Protein AF-A0A7H0Y2H1-F1 (afdb_monomer_lite)

Radius of gyration: 15.49 Å; chains: 1; bounding box: 45×16×40 Å

Secondary structure (DSSP, 8-state):
-----PPPPPHHHHHHHHHHHHTSHHHHHTT-----HHHHHHHHGGG--HHHHHHHHHHHHHHHHHHHHTT-

Sequence (72 aa):
MNGPKKPMRTIDEHIRMLWESDHLPWCQELGDRPGSFQEYSELIRPQITEEDLATVEAECENYAWSLSVNSN

Organism: NCBI:txid59893

Foldseek 3Di:
DPDPPDPQQDLLNVLVVVLVVCVPPVVVVVVRDDDPSVVSCVVCVVVDDSVNSVVVVVVVVVVVVVVVVVVD

pLDDT: mean 70.43, std 12.49, range [36.69, 86.12]

Structure (mmCIF, N/CA/C/O backbone):
data_AF-A0A7H0Y2H1-F1
#
_entry.id   AF-A0A7H0Y2H1-F1
#
loop_
_atom_site.group_PDB
_atom_site.id
_atom_site.type_symbol
_atom_site.label_atom_id
_atom_site.label_alt_id
_atom_site.label_comp_id
_atom_site.label_asym_id
_atom_site.label_entity_id
_atom_site.label_seq_id
_atom_site.pdbx_PDB_ins_code
_atom_site.Cartn_x
_atom_site.Cartn_y
_atom_site.Cartn_z
_atom_site.occupancy
_atom_site.B_iso_or_equiv
_atom_site.auth_seq_id
_atom_site.auth_comp_id
_atom_site.auth_asym_id
_atom_site.auth_atom_id
_atom_site.pdbx_PDB_model_num
ATOM 1 N N . MET A 1 1 ? -26.355 -4.700 20.463 1.00 36.69 1 MET A N 1
ATOM 2 C CA . MET A 1 1 ? -25.846 -5.703 19.507 1.00 36.69 1 MET A CA 1
ATOM 3 C C . MET A 1 1 ? -24.404 -5.328 19.222 1.00 36.69 1 MET A C 1
ATOM 5 O O . MET A 1 1 ? -24.177 -4.272 18.653 1.00 36.69 1 MET A O 1
ATOM 9 N N . ASN A 1 2 ? -23.442 -6.097 19.733 1.00 42.75 2 ASN A N 1
ATOM 10 C CA . ASN A 1 2 ? -22.029 -5.874 19.432 1.00 42.75 2 ASN A CA 1
ATOM 11 C C . ASN A 1 2 ? -21.790 -6.422 18.023 1.00 42.7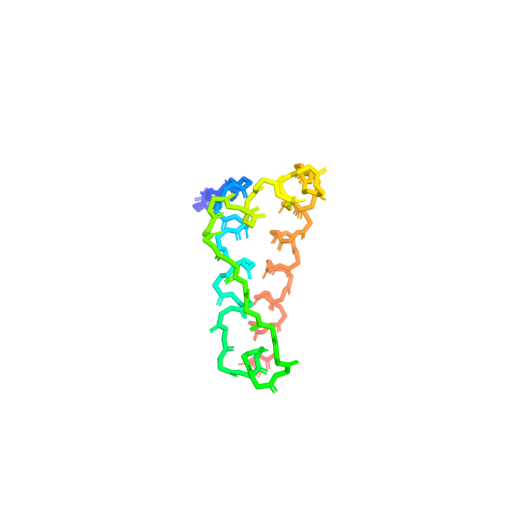5 2 ASN A C 1
ATOM 13 O O . ASN A 1 2 ? -21.71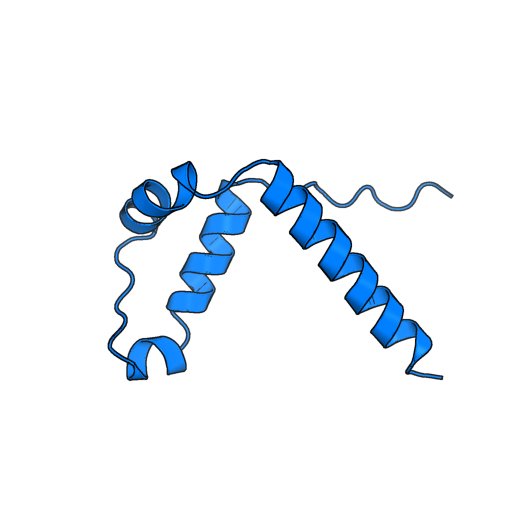4 -7.637 17.855 1.00 42.75 2 ASN A O 1
ATOM 17 N N . GLY A 1 3 ? -21.774 -5.546 17.015 1.00 42.72 3 GLY A N 1
ATOM 18 C CA . GLY A 1 3 ? -21.334 -5.931 15.676 1.00 42.72 3 GLY A CA 1
ATOM 19 C C . GLY A 1 3 ? -19.909 -6.492 15.754 1.00 42.72 3 GLY A C 1
ATOM 20 O O . GLY A 1 3 ? -19.154 -6.077 16.642 1.00 42.72 3 GLY A O 1
ATOM 21 N N . PRO A 1 4 ? -19.534 -7.457 14.897 1.00 47.12 4 PRO A N 1
ATOM 22 C CA . PRO A 1 4 ? -18.159 -7.929 14.852 1.00 47.12 4 PRO A CA 1
ATOM 23 C C . PRO A 1 4 ? -17.268 -6.707 14.624 1.00 47.12 4 PRO A C 1
ATOM 25 O O . PRO A 1 4 ? -17.420 -6.022 13.616 1.00 47.12 4 PRO A O 1
ATOM 28 N N . LYS A 1 5 ? -16.397 -6.391 15.594 1.00 46.03 5 LYS A N 1
ATOM 29 C CA . LYS A 1 5 ? -15.332 -5.402 15.409 1.00 46.03 5 LYS A CA 1
ATOM 30 C C . LYS A 1 5 ? -14.553 -5.875 14.190 1.00 46.03 5 LYS A C 1
ATOM 32 O O . LYS A 1 5 ? -13.860 -6.889 14.282 1.00 46.03 5 LYS A O 1
ATOM 37 N N . LYS A 1 6 ? -14.755 -5.224 13.042 1.00 56.09 6 LYS A N 1
ATOM 38 C CA . LYS A 1 6 ? -13.932 -5.476 11.863 1.00 56.09 6 LYS A CA 1
ATOM 39 C C . LYS A 1 6 ? -12.482 -5.273 12.303 1.00 56.09 6 LYS A C 1
ATOM 41 O O . LYS A 1 6 ? -12.221 -4.316 13.036 1.00 56.09 6 LYS A O 1
ATOM 46 N N . PRO A 1 7 ? -11.574 -6.203 11.981 1.00 57.84 7 PRO A N 1
ATOM 47 C CA . PRO A 1 7 ? -10.174 -5.997 12.293 1.00 57.84 7 PRO A CA 1
ATOM 48 C C . PRO A 1 7 ? -9.734 -4.743 11.545 1.00 57.84 7 PRO A C 1
ATOM 50 O O . PRO A 1 7 ? -9.872 -4.696 10.326 1.00 57.84 7 PRO A O 1
ATOM 53 N N . MET A 1 8 ? -9.274 -3.740 12.294 1.00 60.50 8 MET A N 1
ATOM 54 C CA . MET A 1 8 ? -8.680 -2.540 11.720 1.00 60.50 8 MET A CA 1
ATOM 55 C C . MET A 1 8 ? -7.506 -3.001 10.857 1.00 60.50 8 MET A C 1
ATOM 57 O O . MET A 1 8 ? -6.602 -3.677 11.365 1.00 60.50 8 MET A O 1
ATOM 61 N N . ARG A 1 9 ? -7.576 -2.749 9.550 1.00 68.62 9 ARG A N 1
ATOM 62 C CA . ARG A 1 9 ? -6.604 -3.268 8.584 1.00 68.62 9 ARG A CA 1
ATOM 63 C C . ARG A 1 9 ? -5.223 -2.715 8.924 1.00 68.62 9 ARG A C 1
ATOM 65 O O . ARG A 1 9 ? -5.063 -1.512 9.107 1.00 68.62 9 ARG A O 1
ATOM 72 N N . THR A 1 10 ? -4.218 -3.579 9.017 1.00 81.81 10 THR A N 1
ATOM 73 C CA . THR A 1 10 ? -2.844 -3.127 9.276 1.00 81.81 10 THR A CA 1
ATOM 74 C C . THR A 1 10 ? -2.244 -2.448 8.040 1.00 81.81 10 THR A C 1
ATOM 76 O O . THR A 1 10 ? -2.655 -2.713 6.909 1.00 81.81 10 THR A O 1
ATOM 79 N N . ILE A 1 11 ? -1.229 -1.598 8.242 1.00 81.38 11 ILE A N 1
ATOM 80 C CA . ILE A 1 11 ? -0.489 -0.941 7.145 1.00 81.38 11 ILE A CA 1
ATOM 81 C C . ILE A 1 11 ? 0.014 -1.980 6.132 1.00 81.38 11 ILE A C 1
ATOM 83 O O . ILE A 1 11 ? -0.106 -1.783 4.929 1.00 81.38 11 ILE A O 1
ATOM 87 N N . ASP A 1 12 ? 0.529 -3.112 6.611 1.00 82.81 12 ASP A N 1
ATOM 88 C CA . ASP A 1 12 ? 1.071 -4.176 5.761 1.00 82.81 12 ASP A CA 1
ATOM 89 C C . ASP A 1 12 ? -0.007 -4.838 4.888 1.00 82.81 12 ASP A C 1
ATOM 91 O O . ASP A 1 12 ? 0.192 -5.052 3.694 1.00 82.81 12 ASP A O 1
ATOM 95 N N . GLU A 1 13 ? -1.191 -5.085 5.456 1.00 83.06 13 GLU A N 1
ATOM 96 C CA . GLU A 1 13 ? -2.338 -5.602 4.707 1.00 83.06 13 GLU A CA 1
ATOM 97 C C . GLU A 1 13 ? -2.825 -4.612 3.647 1.00 83.06 13 GLU A C 1
ATOM 99 O O . GLU A 1 13 ? -3.183 -5.021 2.543 1.00 83.06 13 GLU A O 1
ATOM 104 N N . HIS A 1 14 ? -2.817 -3.314 3.955 1.00 83.75 14 HIS A N 1
ATOM 105 C CA . HIS A 1 14 ? -3.176 -2.280 2.990 1.00 83.75 14 HIS A CA 1
ATOM 106 C C . HIS A 1 14 ? -2.165 -2.205 1.837 1.00 83.75 14 HIS A C 1
ATOM 108 O O . HIS A 1 14 ? -2.567 -2.231 0.675 1.00 83.75 14 HIS A O 1
ATOM 114 N N . ILE A 1 15 ? -0.861 -2.215 2.139 1.00 84.31 15 ILE A N 1
ATOM 115 C CA . ILE A 1 15 ? 0.205 -2.265 1.125 1.00 84.31 15 ILE A CA 1
ATOM 116 C C . ILE A 1 15 ? 0.059 -3.513 0.256 1.00 84.31 15 ILE A C 1
ATOM 118 O O . ILE A 1 15 ? 0.212 -3.427 -0.960 1.00 84.31 15 ILE A O 1
ATOM 122 N N . ARG A 1 16 ? -0.250 -4.671 0.853 1.00 85.19 16 ARG A N 1
ATOM 123 C CA . ARG A 1 16 ? -0.410 -5.916 0.095 1.00 85.19 16 ARG A CA 1
ATOM 124 C C . ARG A 1 16 ? -1.541 -5.823 -0.913 1.00 85.19 16 ARG A C 1
ATOM 126 O O . ARG A 1 16 ? -1.344 -6.212 -2.056 1.00 85.19 16 ARG A O 1
ATOM 133 N N . MET A 1 17 ? -2.668 -5.233 -0.531 1.00 83.56 17 MET A N 1
ATOM 134 C CA . MET A 1 17 ? -3.782 -5.030 -1.455 1.00 83.56 17 MET A CA 1
ATOM 135 C C . MET A 1 17 ? -3.444 -4.068 -2.598 1.00 83.56 17 MET A C 1
ATOM 137 O O . MET A 1 17 ? -3.853 -4.312 -3.733 1.00 83.56 17 MET A O 1
ATOM 141 N N . LEU A 1 18 ? -2.701 -2.993 -2.318 1.00 82.62 18 LEU A N 1
ATOM 142 C CA . LEU A 1 18 ? -2.227 -2.076 -3.358 1.00 82.62 18 LEU A CA 1
ATOM 143 C C . LEU A 1 18 ? -1.266 -2.789 -4.318 1.00 82.62 18 LEU A C 1
ATOM 145 O O . LEU A 1 18 ? -1.465 -2.756 -5.527 1.00 82.62 18 LEU A O 1
ATOM 149 N N . TRP A 1 19 ? -0.307 -3.540 -3.775 1.00 83.81 19 TRP A N 1
ATOM 150 C CA . TRP A 1 19 ? 0.647 -4.325 -4.556 1.00 83.81 19 TRP A CA 1
ATOM 151 C C . TRP A 1 19 ? -0.037 -5.382 -5.432 1.00 83.81 19 TRP A C 1
ATOM 153 O O . TRP A 1 19 ? 0.311 -5.533 -6.602 1.00 83.81 19 TRP A O 1
ATOM 163 N N . GLU A 1 20 ? -1.029 -6.099 -4.896 1.00 82.69 20 GLU A N 1
ATOM 164 C CA . GLU A 1 20 ? -1.840 -7.059 -5.656 1.00 82.69 20 GLU A CA 1
ATOM 165 C C . GLU A 1 20 ? -2.665 -6.366 -6.754 1.00 82.69 20 GLU A C 1
ATOM 167 O O . GLU A 1 20 ? -2.845 -6.933 -7.832 1.00 82.69 20 GLU A O 1
ATOM 172 N N . SER A 1 21 ? -3.129 -5.136 -6.509 1.00 81.00 21 SER A N 1
ATOM 173 C CA . SER A 1 21 ? -3.862 -4.333 -7.497 1.00 81.00 21 SER A CA 1
ATOM 174 C C . SER A 1 21 ? -2.956 -3.866 -8.638 1.00 81.00 21 SER A C 1
ATOM 176 O O . SER A 1 21 ? -3.346 -3.954 -9.800 1.00 81.00 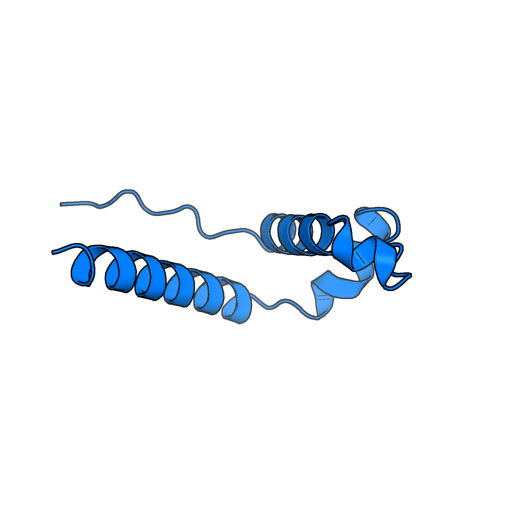21 SER A O 1
ATOM 178 N N . ASP A 1 22 ? -1.723 -3.459 -8.336 1.00 76.88 22 ASP A N 1
ATOM 179 C CA . ASP A 1 22 ? -0.717 -3.101 -9.347 1.00 76.88 22 ASP A CA 1
ATOM 180 C C . ASP A 1 22 ? -0.237 -4.321 -10.153 1.00 76.88 22 ASP A C 1
ATOM 182 O O . ASP A 1 22 ? 0.257 -4.183 -11.270 1.00 76.88 22 ASP A O 1
ATOM 186 N N . HIS A 1 23 ? -0.429 -5.533 -9.628 1.00 75.62 23 HIS A N 1
ATOM 187 C CA . HIS A 1 23 ? -0.188 -6.791 -10.342 1.00 75.62 23 HIS A CA 1
ATOM 188 C C . HIS A 1 23 ? -1.365 -7.247 -11.215 1.00 75.62 23 HIS A C 1
ATOM 190 O O . HIS A 1 23 ? -1.286 -8.310 -11.842 1.00 75.62 23 HIS A O 1
ATOM 196 N N . LEU A 1 24 ? -2.467 -6.492 -11.272 1.00 76.50 24 LEU A N 1
ATOM 197 C CA . LEU A 1 24 ? -3.582 -6.859 -12.133 1.00 76.50 24 LEU A CA 1
ATOM 198 C C . LEU A 1 24 ? -3.170 -6.797 -13.616 1.00 76.50 24 LEU A C 1
ATOM 200 O O . LEU A 1 24 ? -2.363 -5.950 -14.006 1.00 76.50 24 LEU A O 1
ATOM 204 N N . PRO A 1 25 ? -3.752 -7.652 -14.481 1.00 69.75 25 PRO A N 1
ATOM 205 C CA . PRO A 1 25 ? -3.340 -7.764 -15.882 1.00 69.75 25 PRO A CA 1
ATOM 206 C C . PRO A 1 25 ? -3.355 -6.434 -16.646 1.00 69.75 25 PRO A C 1
ATOM 208 O O . PRO A 1 25 ? -2.484 -6.190 -17.473 1.00 69.75 25 PRO A O 1
ATOM 211 N N . TRP A 1 26 ? -4.306 -5.552 -16.327 1.00 70.50 26 TRP A N 1
ATOM 212 C CA . TRP A 1 26 ? -4.439 -4.241 -16.962 1.00 70.50 26 TRP A CA 1
ATOM 213 C C . TRP A 1 26 ? -3.334 -3.255 -16.544 1.00 70.50 26 TRP A C 1
ATOM 215 O O . TRP A 1 26 ? -2.921 -2.436 -17.360 1.00 70.50 26 TRP A O 1
ATOM 225 N N . CYS A 1 27 ? -2.801 -3.355 -15.322 1.00 62.22 27 CYS A N 1
ATOM 226 C CA . CYS A 1 27 ? -1.631 -2.583 -14.881 1.00 62.22 27 CYS A CA 1
ATOM 227 C C . CYS A 1 27 ? -0.365 -3.047 -15.613 1.00 62.22 27 CYS A C 1
ATOM 229 O O . CYS A 1 27 ? 0.456 -2.241 -16.053 1.00 62.22 27 CYS A O 1
ATOM 231 N N . GLN A 1 28 ? -0.258 -4.356 -15.843 1.00 62.34 28 GLN A N 1
ATOM 232 C CA . GLN A 1 28 ? 0.849 -4.952 -16.581 1.00 62.34 28 GLN A CA 1
ATOM 233 C C . GLN A 1 28 ? 0.854 -4.550 -18.069 1.00 62.34 28 GLN A C 1
ATOM 235 O O . GLN A 1 28 ? 1.923 -4.377 -18.660 1.00 62.34 28 GLN A O 1
ATOM 240 N N . GLU A 1 29 ? -0.323 -4.354 -18.676 1.00 62.94 29 GLU A N 1
ATOM 241 C CA . GLU A 1 29 ? -0.470 -3.833 -20.045 1.00 62.94 29 GLU A CA 1
ATOM 242 C C . GLU A 1 29 ? -0.032 -2.365 -20.181 1.00 62.94 29 GLU A C 1
ATOM 244 O O . GLU A 1 29 ? 0.430 -1.960 -21.249 1.00 62.94 29 GLU A O 1
ATOM 249 N N . LEU A 1 30 ? -0.100 -1.585 -19.096 1.00 66.19 30 LEU A N 1
ATOM 250 C CA . LEU A 1 30 ? 0.407 -0.208 -19.034 1.00 66.19 30 LEU A CA 1
ATOM 251 C C . LEU A 1 30 ? 1.933 -0.137 -18.838 1.00 66.19 30 LEU A C 1
ATOM 253 O O . LEU A 1 30 ? 2.505 0.953 -18.827 1.00 66.19 30 LEU A O 1
ATOM 257 N N . GLY A 1 31 ? 2.603 -1.291 -18.749 1.00 61.28 31 GLY A N 1
ATOM 258 C CA . GLY A 1 31 ? 4.049 -1.391 -18.571 1.00 61.28 31 GLY A CA 1
ATOM 259 C C . GLY A 1 31 ? 4.499 -1.298 -17.116 1.00 61.28 31 GLY A C 1
ATOM 260 O O . GLY A 1 31 ? 5.708 -1.281 -16.870 1.00 61.28 31 GLY A O 1
ATOM 261 N N . ASP A 1 32 ? 3.562 -1.280 -16.167 1.00 63.69 32 ASP A N 1
ATOM 262 C CA . ASP A 1 32 ? 3.887 -1.322 -14.752 1.00 63.69 32 ASP A CA 1
ATOM 263 C C . ASP A 1 32 ? 4.319 -2.745 -14.377 1.00 63.69 32 ASP A C 1
ATOM 265 O O . ASP A 1 32 ? 3.625 -3.737 -14.621 1.00 63.69 32 ASP A O 1
ATOM 269 N N . ARG A 1 33 ? 5.541 -2.864 -13.861 1.00 65.38 33 ARG A N 1
ATOM 270 C CA . ARG A 1 33 ? 6.074 -4.105 -13.295 1.00 65.38 33 ARG A CA 1
ATOM 271 C C . ARG A 1 33 ? 6.436 -3.807 -11.855 1.00 65.38 33 ARG A C 1
ATOM 273 O O . ARG A 1 33 ? 7.615 -3.563 -11.579 1.00 65.38 33 ARG A O 1
ATOM 280 N N . PRO A 1 34 ? 5.444 -3.794 -10.956 1.00 65.00 34 PRO A N 1
ATOM 281 C CA . PRO A 1 34 ? 5.723 -3.748 -9.533 1.00 65.00 34 PRO A CA 1
ATOM 282 C C . PRO A 1 34 ? 6.758 -4.829 -9.192 1.00 65.00 34 PRO A C 1
ATOM 284 O O . PRO A 1 34 ? 6.656 -5.978 -9.624 1.00 65.00 34 PRO A O 1
ATOM 287 N N . GLY A 1 35 ? 7.821 -4.419 -8.498 1.00 75.88 35 GLY A N 1
ATOM 288 C CA . GLY A 1 35 ? 8.900 -5.308 -8.072 1.00 75.88 35 GLY A CA 1
ATOM 289 C C . GLY A 1 35 ? 8.434 -6.308 -7.012 1.00 75.88 35 GLY A C 1
ATOM 290 O O . GLY A 1 35 ? 7.241 -6.592 -6.853 1.00 75.88 35 GLY A O 1
ATOM 291 N N . SER A 1 36 ? 9.374 -6.840 -6.231 1.00 84.44 36 SER A N 1
ATOM 292 C CA . SER A 1 36 ? 8.992 -7.673 -5.089 1.00 84.44 36 SER A CA 1
ATOM 293 C C . SER A 1 36 ? 8.100 -6.891 -4.112 1.00 84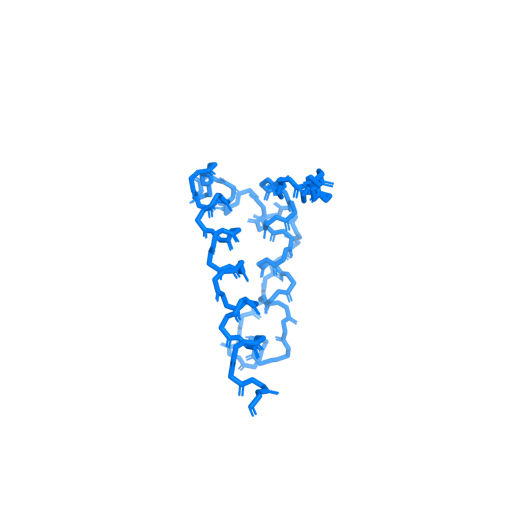.44 36 SER A C 1
ATOM 295 O O . SER A 1 36 ? 8.218 -5.672 -3.979 1.00 84.44 36 SER A O 1
ATOM 297 N N . PHE A 1 37 ? 7.218 -7.595 -3.394 1.00 81.44 37 PHE A N 1
ATOM 298 C CA . PHE A 1 37 ? 6.390 -6.975 -2.352 1.00 81.44 37 PHE A CA 1
ATOM 299 C C . PHE A 1 37 ? 7.239 -6.194 -1.340 1.00 81.44 37 PHE A C 1
ATOM 301 O O . PHE A 1 37 ? 6.830 -5.136 -0.881 1.00 81.44 37 PHE A O 1
ATOM 308 N N . GLN A 1 38 ? 8.443 -6.683 -1.036 1.00 81.25 38 GLN A N 1
ATOM 309 C CA . GLN A 1 38 ? 9.364 -6.026 -0.119 1.00 81.25 38 GLN A CA 1
ATOM 310 C C . GLN A 1 38 ? 9.792 -4.644 -0.635 1.00 81.25 38 GLN A C 1
ATOM 312 O O . GLN A 1 38 ? 9.571 -3.658 0.061 1.00 81.25 38 GLN A O 1
ATOM 317 N N . GLU A 1 39 ? 10.288 -4.550 -1.871 1.00 84.69 39 GLU A N 1
ATOM 318 C CA . GLU A 1 39 ? 10.682 -3.270 -2.484 1.00 84.69 39 GLU A CA 1
ATOM 319 C C . GLU A 1 39 ? 9.500 -2.296 -2.582 1.00 84.69 39 GLU A C 1
ATOM 321 O O . GLU A 1 39 ? 9.624 -1.118 -2.254 1.00 84.69 39 GLU A O 1
ATOM 326 N N . TYR A 1 40 ? 8.327 -2.799 -2.972 1.00 84.25 40 TYR A N 1
ATOM 327 C CA . TYR A 1 40 ? 7.105 -2.001 -3.032 1.00 84.25 40 TYR A CA 1
ATOM 328 C C . TYR A 1 40 ? 6.692 -1.484 -1.647 1.00 84.25 40 TYR A C 1
ATOM 330 O O . TYR A 1 40 ? 6.370 -0.308 -1.476 1.00 84.25 40 TYR A O 1
ATOM 338 N N . SER A 1 41 ? 6.751 -2.352 -0.635 1.00 83.25 41 SER A N 1
ATOM 339 C CA . SER A 1 41 ? 6.397 -2.005 0.737 1.00 83.25 41 SER A CA 1
ATOM 340 C C . SER A 1 41 ? 7.323 -0.943 1.318 1.00 83.25 41 SER A C 1
ATOM 342 O O . SER A 1 41 ? 6.843 -0.035 1.989 1.00 83.25 41 SER A O 1
ATOM 344 N N . GLU A 1 42 ? 8.622 -0.990 1.018 1.00 85.69 42 GLU A N 1
ATOM 345 C CA . GLU A 1 42 ? 9.584 0.008 1.489 1.00 85.69 42 GLU A CA 1
ATOM 346 C C . GLU A 1 42 ? 9.335 1.391 0.869 1.00 85.69 42 GLU A C 1
ATOM 348 O O . GLU A 1 42 ? 9.519 2.406 1.542 1.00 85.69 42 GLU A O 1
ATOM 353 N N . LEU A 1 43 ? 8.854 1.442 -0.378 1.00 85.12 43 LEU A N 1
ATOM 354 C CA . LEU A 1 43 ? 8.531 2.688 -1.081 1.00 85.12 43 LEU A CA 1
ATOM 355 C C . LEU A 1 43 ? 7.189 3.297 -0.649 1.00 85.12 43 LEU A C 1
ATOM 357 O O . LEU A 1 43 ? 7.047 4.522 -0.583 1.00 85.12 43 LEU A O 1
ATOM 361 N N . ILE A 1 44 ? 6.196 2.453 -0.369 1.00 83.19 44 ILE A N 1
ATOM 362 C CA . ILE A 1 44 ? 4.808 2.878 -0.139 1.00 83.19 44 ILE A CA 1
ATOM 363 C C . ILE A 1 44 ? 4.490 3.043 1.352 1.00 83.19 44 ILE A C 1
ATOM 365 O O . ILE A 1 44 ? 3.756 3.956 1.718 1.00 83.19 44 ILE A O 1
ATOM 369 N N . ARG A 1 45 ? 5.086 2.238 2.243 1.00 85.00 45 ARG A N 1
ATOM 370 C CA . ARG A 1 45 ? 4.887 2.340 3.700 1.00 85.00 45 ARG A CA 1
ATOM 371 C C . ARG A 1 45 ? 5.034 3.760 4.268 1.00 85.00 45 ARG A C 1
ATOM 373 O O . ARG A 1 45 ? 4.183 4.117 5.075 1.00 85.00 45 ARG A O 1
ATOM 380 N N . PRO A 1 46 ? 6.039 4.583 3.902 1.00 86.12 46 PRO A N 1
ATOM 381 C CA . PRO A 1 46 ? 6.138 5.946 4.434 1.00 86.12 46 PRO A CA 1
ATOM 382 C C . PRO A 1 46 ? 5.043 6.897 3.925 1.00 86.12 46 PRO A C 1
ATOM 384 O O . PRO A 1 46 ? 4.889 7.979 4.483 1.00 86.12 46 PRO A O 1
ATOM 387 N N . GLN A 1 47 ? 4.306 6.518 2.877 1.00 83.50 47 GLN A N 1
ATOM 388 C CA . GLN A 1 47 ? 3.211 7.301 2.299 1.00 83.50 47 GLN A CA 1
ATOM 389 C C . GLN A 1 47 ? 1.840 6.924 2.879 1.00 83.50 47 GLN A C 1
ATOM 391 O O . GLN A 1 47 ? 0.883 7.651 2.648 1.00 83.50 47 GLN A O 1
ATOM 396 N N . ILE A 1 48 ? 1.738 5.817 3.628 1.00 81.75 48 ILE A N 1
ATOM 397 C CA . ILE A 1 48 ? 0.490 5.372 4.262 1.00 81.75 48 ILE A CA 1
ATOM 398 C C . ILE A 1 48 ? 0.511 5.745 5.737 1.00 81.75 48 ILE A C 1
ATOM 400 O O . ILE A 1 48 ? 1.397 5.326 6.488 1.00 81.75 48 ILE A O 1
ATOM 404 N N . THR A 1 49 ? -0.510 6.475 6.169 1.00 81.50 49 THR A N 1
ATOM 405 C CA . THR A 1 49 ? -0.731 6.797 7.578 1.00 81.50 49 THR A CA 1
ATOM 406 C C . THR A 1 49 ? -1.876 5.977 8.172 1.00 81.50 49 THR A C 1
ATOM 408 O O . THR A 1 49 ? -2.686 5.379 7.465 1.00 81.50 49 THR A O 1
ATOM 411 N N . GLU A 1 50 ? -1.972 5.947 9.503 1.00 75.94 50 GLU A N 1
ATOM 412 C CA . GLU A 1 50 ? -3.119 5.336 10.193 1.00 75.94 50 GLU A CA 1
ATOM 413 C C . GLU A 1 50 ? -4.452 6.028 9.839 1.00 75.94 50 GLU A C 1
ATOM 415 O O . GLU A 1 50 ? -5.507 5.397 9.895 1.00 75.94 50 GLU A O 1
ATOM 420 N N . GLU A 1 51 ? -4.412 7.301 9.428 1.00 76.75 51 GLU A N 1
ATOM 421 C CA . GLU A 1 51 ? -5.586 8.057 8.974 1.00 76.75 51 GLU A CA 1
ATOM 422 C C . GLU A 1 51 ? -6.081 7.584 7.598 1.00 76.75 51 GLU A C 1
ATOM 424 O O . GLU A 1 51 ? -7.291 7.459 7.392 1.00 76.75 51 GLU A O 1
ATOM 429 N N . ASP A 1 52 ? -5.169 7.228 6.688 1.00 73.38 52 ASP A N 1
ATOM 430 C CA . ASP A 1 52 ? -5.520 6.629 5.394 1.00 73.38 52 ASP A CA 1
ATOM 431 C C . ASP A 1 52 ? -6.241 5.290 5.588 1.00 73.38 52 ASP A C 1
ATOM 433 O O . ASP A 1 52 ? -7.258 5.015 4.948 1.00 73.38 52 ASP A O 1
ATOM 437 N N . LEU A 1 53 ? -5.764 4.474 6.534 1.00 74.44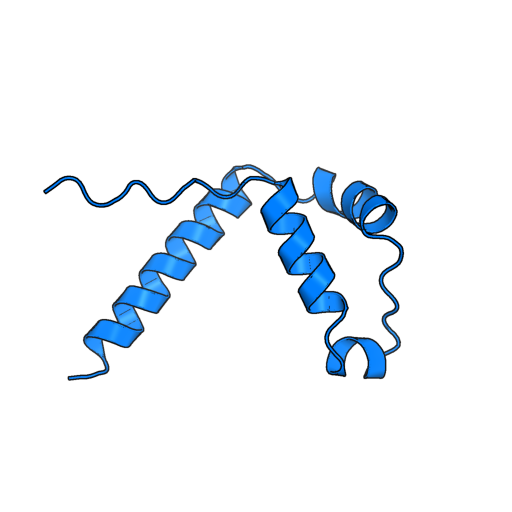 53 LEU A N 1
ATOM 438 C CA . LEU A 1 53 ? -6.395 3.197 6.874 1.00 74.44 53 LEU A CA 1
ATOM 439 C C . LEU A 1 53 ? -7.816 3.393 7.413 1.00 74.44 53 LEU A C 1
ATOM 441 O O . LEU A 1 53 ? -8.741 2.723 6.953 1.00 74.44 53 LEU A O 1
ATOM 445 N N . ALA A 1 54 ? -8.002 4.338 8.338 1.00 75.00 54 ALA A N 1
ATOM 446 C CA . ALA A 1 54 ? -9.310 4.641 8.915 1.00 75.00 54 ALA A CA 1
ATOM 447 C C . ALA A 1 54 ? -10.292 5.212 7.875 1.00 75.00 54 ALA A C 1
ATOM 449 O O . ALA A 1 54 ? -11.480 4.879 7.890 1.00 75.00 54 ALA A O 1
ATOM 450 N N . THR A 1 55 ? -9.798 6.041 6.951 1.00 73.69 55 THR A N 1
ATOM 451 C CA . THR A 1 55 ? -10.603 6.629 5.870 1.00 73.69 55 THR A CA 1
ATOM 452 C C . THR A 1 55 ? -11.087 5.553 4.902 1.00 73.69 55 THR A C 1
ATOM 454 O O . THR A 1 55 ? -12.284 5.465 4.629 1.00 73.6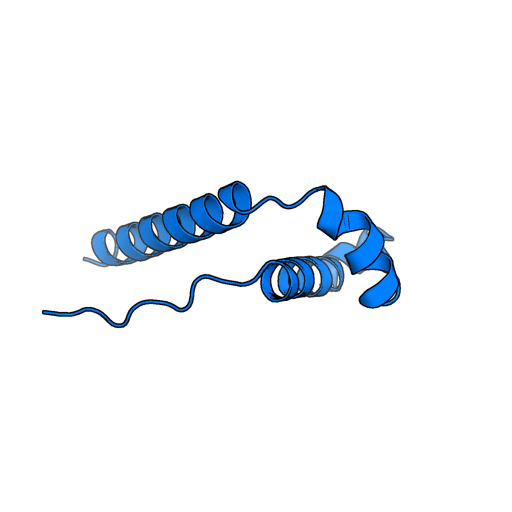9 55 THR A O 1
ATOM 457 N N . VAL A 1 56 ? -10.191 4.667 4.461 1.00 67.31 56 VAL A N 1
ATOM 458 C CA . VAL A 1 56 ? -10.526 3.561 3.549 1.00 67.31 56 VAL A CA 1
ATOM 459 C C . VAL A 1 56 ? -11.539 2.602 4.175 1.00 67.31 56 VAL A C 1
ATOM 461 O O . VAL A 1 56 ? -12.434 2.101 3.486 1.00 67.31 56 VAL A O 1
ATOM 464 N N . GLU A 1 57 ? -11.438 2.352 5.481 1.00 68.12 57 GLU A N 1
ATOM 465 C CA . GLU A 1 57 ? -12.435 1.560 6.201 1.00 68.12 57 GLU A CA 1
ATOM 466 C C . GLU A 1 57 ? -13.798 2.254 6.222 1.00 68.12 57 GLU A C 1
ATOM 468 O O . GLU A 1 57 ? -14.791 1.636 5.833 1.00 68.12 57 GLU A O 1
ATOM 473 N N . ALA A 1 58 ? -13.849 3.542 6.568 1.00 69.06 58 ALA A N 1
ATOM 474 C CA . ALA A 1 58 ? -15.089 4.314 6.581 1.00 69.06 58 ALA A CA 1
ATOM 475 C C . ALA A 1 58 ? -15.758 4.394 5.192 1.00 69.06 58 ALA A C 1
ATOM 477 O O . ALA A 1 58 ? -16.980 4.256 5.075 1.00 69.06 58 ALA A O 1
ATOM 478 N N . GLU A 1 59 ? -14.980 4.571 4.123 1.00 68.25 59 GLU A N 1
ATOM 479 C CA . GLU A 1 59 ? -15.489 4.589 2.747 1.00 68.25 59 GLU A CA 1
ATOM 480 C C . GLU A 1 59 ? -16.023 3.221 2.304 1.00 68.25 59 GLU A C 1
ATOM 482 O O . GLU A 1 59 ? -17.106 3.147 1.716 1.00 68.25 59 GLU A O 1
ATOM 487 N N . CYS A 1 60 ? -15.333 2.124 2.644 1.00 63.50 60 CYS A N 1
ATOM 488 C CA . CYS A 1 60 ? -15.834 0.770 2.391 1.00 63.50 60 CYS A CA 1
ATOM 489 C C . CYS A 1 60 ? -17.169 0.512 3.102 1.00 63.50 60 CYS A C 1
ATOM 491 O O . CYS A 1 60 ? -18.060 -0.132 2.541 1.00 63.50 60 CYS A O 1
ATOM 493 N N . GLU A 1 61 ? -17.328 1.005 4.332 1.00 63.91 61 GLU A N 1
ATOM 494 C CA . GLU A 1 61 ? -18.582 0.885 5.078 1.00 63.91 61 GLU A CA 1
ATOM 495 C C . GLU A 1 61 ? -19.712 1.694 4.444 1.00 63.91 61 GLU A C 1
ATOM 497 O O . GLU A 1 61 ? -20.813 1.166 4.268 1.00 63.91 61 GLU A O 1
ATOM 502 N N . ASN A 1 62 ? -19.431 2.927 4.025 1.00 64.56 62 ASN A N 1
ATOM 503 C CA . ASN A 1 62 ? -20.397 3.775 3.328 1.00 64.56 62 ASN A CA 1
ATOM 504 C C . ASN A 1 62 ? -20.812 3.196 1.967 1.00 64.56 62 ASN A C 1
ATOM 506 O O . ASN A 1 62 ? -21.993 3.249 1.605 1.00 64.56 62 ASN A O 1
ATOM 510 N N . TYR A 1 63 ? -19.874 2.609 1.221 1.00 58.00 63 TYR A N 1
ATOM 511 C CA . TYR A 1 63 ? -20.161 1.955 -0.055 1.00 58.00 63 TYR A CA 1
ATOM 512 C C . TYR A 1 63 ? -21.008 0.688 0.133 1.00 58.00 63 TYR A C 1
ATOM 514 O O . TYR A 1 63 ? -22.026 0.517 -0.542 1.00 58.00 63 TYR A O 1
ATOM 522 N N . ALA A 1 64 ? -20.651 -0.166 1.099 1.00 60.34 64 ALA A N 1
ATOM 523 C CA . ALA A 1 64 ? -21.426 -1.361 1.432 1.00 60.34 64 ALA A CA 1
ATOM 524 C C . ALA A 1 64 ? -22.847 -1.011 1.902 1.00 60.34 64 ALA A C 1
ATOM 526 O O . ALA A 1 64 ? -23.813 -1.670 1.508 1.00 60.34 64 ALA A O 1
ATOM 527 N N . TRP A 1 65 ? -22.987 0.054 2.697 1.00 59.53 65 TRP A N 1
ATOM 528 C CA . TRP A 1 65 ? -24.291 0.569 3.093 1.00 59.53 65 TRP A CA 1
ATOM 529 C C . TRP A 1 65 ? -25.083 1.042 1.872 1.00 59.53 65 TRP A C 1
ATOM 531 O O . TRP A 1 65 ? -26.194 0.564 1.658 1.00 59.53 65 TRP A O 1
ATOM 541 N N . SER A 1 66 ? -24.492 1.870 1.009 1.00 60.06 66 SER A N 1
ATOM 542 C CA . SER A 1 66 ? -25.155 2.395 -0.195 1.00 60.06 66 SER A CA 1
ATOM 543 C C . SER A 1 66 ? -25.649 1.294 -1.142 1.00 60.06 66 SER A C 1
ATOM 545 O O . SER A 1 66 ? -26.774 1.370 -1.632 1.00 60.06 66 SER A O 1
ATOM 547 N N . LEU A 1 67 ? -24.864 0.231 -1.352 1.00 59.66 67 LEU A N 1
ATOM 548 C CA . LEU A 1 67 ? -25.295 -0.936 -2.134 1.00 59.66 67 LEU A CA 1
ATOM 549 C C . LEU A 1 67 ? -26.466 -1.685 -1.483 1.00 59.66 67 LEU A C 1
ATOM 551 O O . LEU A 1 67 ? -27.356 -2.164 -2.186 1.00 59.66 67 LEU A O 1
ATOM 555 N N . SER A 1 68 ? -26.491 -1.766 -0.149 1.00 59.72 68 SER A N 1
ATOM 556 C CA . SER A 1 68 ? -27.593 -2.401 0.581 1.00 59.72 68 SER A CA 1
ATOM 557 C C . SER A 1 68 ? -28.893 -1.591 0.528 1.00 59.72 68 SER A C 1
ATOM 559 O O . SER A 1 68 ? -29.968 -2.184 0.489 1.00 59.72 68 SER A O 1
ATOM 561 N N . VAL A 1 69 ? -28.812 -0.254 0.476 1.00 59.44 69 VAL A N 1
ATOM 562 C CA . VAL A 1 69 ? -29.997 0.622 0.423 1.00 59.44 69 VAL A CA 1
ATOM 563 C C . VAL A 1 69 ? -30.568 0.724 -0.997 1.00 59.44 69 VAL A C 1
ATOM 565 O O . VAL A 1 69 ? -31.782 0.794 -1.150 1.00 59.44 69 VAL A O 1
ATOM 568 N N . ASN A 1 70 ? -29.724 0.669 -2.035 1.00 57.38 70 ASN A N 1
ATOM 569 C CA . ASN A 1 70 ? -30.150 0.713 -3.445 1.00 57.38 70 ASN A CA 1
ATOM 570 C C . ASN A 1 70 ? -30.596 -0.643 -4.030 1.00 57.38 70 ASN A C 1
ATOM 572 O O . ASN A 1 70 ? -30.963 -0.700 -5.201 1.00 57.38 70 ASN A O 1
ATOM 576 N N . SER A 1 71 ? -30.549 -1.731 -3.255 1.00 56.38 71 SER A N 1
ATOM 577 C CA . SER A 1 71 ? -30.990 -3.070 -3.691 1.00 56.38 71 SER A CA 1
ATOM 578 C C . SER A 1 71 ? -32.440 -3.401 -3.289 1.00 56.38 71 SER A C 1
ATOM 580 O O . SER A 1 71 ? -32.788 -4.578 -3.189 1.00 56.38 71 SER A O 1
ATOM 582 N N . ASN A 1 72 ? -33.276 -2.387 -3.041 1.00 46.69 72 ASN A N 1
ATOM 583 C CA . ASN A 1 72 ? -34.682 -2.505 -2.629 1.00 46.69 72 ASN A CA 1
ATOM 584 C C . ASN A 1 72 ? -35.584 -1.703 -3.576 1.00 46.69 72 ASN A C 1
ATOM 586 O O . ASN A 1 72 ? -36.740 -2.128 -3.792 1.00 46.69 72 ASN A O 1
#